Protein AF-A0A396M7C3-F1 (afdb_monomer_lite)

Foldseek 3Di:
DVVVVVVVVVVVVVVVVVPPPDDDDDLPQAPAADPDDLLLVLLVLVVCQVVCPPPVNPDDSVVSQVVVCRNHVHDRPDSVVSLVVLCPDPPHSRVNVVVVVVVVVVVVVVVVD

Radius of gyration: 17.29 Å; chains: 1; bounding box: 41×52×35 Å

Sequence (113 aa):
MLLSIEEDITAALIRDTRQIYIGPSNHFSSPLKWSGSAIDLAELIYALFLSQSLNNGDIPIKEIAVCFEQFFHIKLDGVYQRFSKARSRKKERTSFINKLLDMLTNRMDELDG

Structure (mmCIF, N/CA/C/O backbone):
data_AF-A0A396M7C3-F1
#
_entry.id   AF-A0A396M7C3-F1
#
loop_
_atom_site.group_PDB
_atom_site.id
_atom_site.type_symbol
_atom_site.label_atom_id
_atom_site.label_alt_id
_atom_site.label_comp_id
_atom_site.label_asym_id
_atom_site.label_entity_id
_atom_site.label_seq_id
_atom_site.pdbx_PDB_ins_code
_atom_site.Cartn_x
_atom_site.Cartn_y
_atom_site.Cartn_z
_atom_site.occupancy
_atom_site.B_iso_or_equiv
_atom_site.auth_seq_id
_atom_site.auth_comp_id
_atom_site.auth_asym_id
_atom_site.auth_atom_id
_atom_site.pdbx_PDB_model_num
ATOM 1 N N . MET A 1 1 ? 8.627 -32.590 -4.440 1.00 52.69 1 MET A N 1
ATOM 2 C CA . MET A 1 1 ? 7.614 -32.190 -5.440 1.00 52.69 1 MET A CA 1
ATOM 3 C C . MET A 1 1 ? 7.150 -30.747 -5.242 1.00 52.69 1 MET A C 1
ATOM 5 O O . MET A 1 1 ? 7.185 -30.020 -6.214 1.00 52.69 1 MET A O 1
ATOM 9 N N . LEU A 1 2 ? 6.812 -30.282 -4.027 1.00 43.34 2 LEU A N 1
ATOM 10 C CA . LEU A 1 2 ? 6.605 -28.837 -3.770 1.00 43.34 2 LEU A CA 1
ATOM 11 C C . LEU A 1 2 ? 7.922 -28.035 -3.698 1.00 43.34 2 LEU A C 1
ATOM 13 O O . LEU A 1 2 ? 7.999 -26.951 -4.256 1.00 43.34 2 LEU A O 1
ATOM 17 N N . LEU A 1 3 ? 8.986 -28.609 -3.119 1.00 41.50 3 LEU A N 1
ATOM 18 C CA . LEU A 1 3 ? 10.295 -27.939 -3.000 1.00 41.50 3 LEU A CA 1
ATOM 19 C C . LEU A 1 3 ? 11.017 -27.722 -4.347 1.00 41.50 3 LEU A C 1
ATOM 21 O O . LEU A 1 3 ? 11.709 -26.729 -4.509 1.00 41.50 3 LEU A O 1
ATOM 25 N N . SER A 1 4 ? 10.814 -28.604 -5.333 1.00 46.84 4 SER A N 1
ATOM 26 C CA . SER A 1 4 ? 11.442 -28.477 -6.660 1.00 46.84 4 SER A CA 1
ATOM 27 C C . SER A 1 4 ? 10.796 -27.382 -7.514 1.00 46.84 4 SER A C 1
ATOM 29 O O . SER A 1 4 ? 11.472 -26.726 -8.291 1.00 46.84 4 SER A O 1
ATOM 31 N N . ILE A 1 5 ? 9.491 -27.146 -7.335 1.00 51.94 5 ILE A N 1
ATOM 32 C CA . ILE A 1 5 ? 8.762 -26.097 -8.062 1.00 51.94 5 ILE A CA 1
ATOM 33 C C . ILE A 1 5 ? 9.149 -24.710 -7.523 1.00 51.94 5 ILE A C 1
ATOM 35 O O . ILE A 1 5 ? 9.291 -23.768 -8.298 1.00 51.94 5 ILE A O 1
ATOM 39 N N . GLU A 1 6 ? 9.364 -24.574 -6.210 1.00 49.78 6 GLU A N 1
ATOM 40 C CA . GLU A 1 6 ? 9.806 -23.309 -5.604 1.00 49.78 6 GLU A CA 1
ATOM 41 C C . GLU A 1 6 ? 11.236 -22.923 -6.022 1.00 49.78 6 GLU A C 1
ATOM 43 O O . GLU A 1 6 ? 11.500 -21.747 -6.290 1.00 49.78 6 GLU A O 1
ATOM 48 N N . GLU A 1 7 ? 12.147 -23.892 -6.154 1.00 51.28 7 GLU A N 1
ATOM 49 C CA . GLU A 1 7 ? 13.512 -23.652 -6.644 1.00 51.28 7 GLU A CA 1
ATOM 50 C C . GLU A 1 7 ? 13.541 -23.261 -8.132 1.00 51.28 7 GLU A C 1
ATOM 52 O O . GLU A 1 7 ? 14.233 -22.305 -8.495 1.00 51.28 7 GLU A O 1
ATOM 57 N N . ASP A 1 8 ? 12.723 -23.902 -8.974 1.00 55.22 8 ASP A N 1
ATOM 58 C CA . ASP A 1 8 ? 12.630 -23.588 -10.408 1.00 55.22 8 ASP A CA 1
ATOM 59 C C . ASP A 1 8 ? 12.018 -22.201 -10.670 1.00 55.22 8 ASP A C 1
ATOM 61 O O . ASP A 1 8 ? 12.498 -21.453 -11.527 1.00 55.22 8 ASP A O 1
ATOM 65 N N . ILE A 1 9 ? 11.015 -21.797 -9.879 1.00 51.62 9 ILE A N 1
ATOM 66 C CA . ILE A 1 9 ? 10.457 -20.435 -9.917 1.00 51.62 9 ILE A CA 1
ATOM 67 C C . ILE A 1 9 ? 11.521 -19.418 -9.488 1.00 51.62 9 ILE A C 1
ATOM 69 O O . ILE A 1 9 ? 11.674 -18.372 -10.118 1.00 51.62 9 ILE A O 1
ATOM 73 N N . THR A 1 10 ? 12.308 -19.729 -8.458 1.00 48.53 10 THR A N 1
ATOM 74 C CA . THR A 1 10 ? 13.371 -18.838 -7.972 1.00 48.53 10 THR A CA 1
ATOM 75 C C . THR A 1 10 ? 14.476 -18.658 -9.020 1.00 48.53 10 THR A C 1
ATOM 77 O O . THR A 1 10 ? 14.917 -17.532 -9.265 1.00 48.53 10 THR A O 1
ATOM 80 N N . ALA A 1 11 ? 14.882 -19.731 -9.705 1.00 49.88 11 ALA A N 1
ATOM 81 C CA . ALA A 1 11 ? 15.864 -19.681 -10.789 1.00 49.88 11 ALA A CA 1
ATOM 82 C C . ALA A 1 11 ? 15.348 -18.917 -12.024 1.00 49.88 11 ALA A C 1
ATOM 84 O O . ALA A 1 11 ? 16.098 -18.139 -12.627 1.00 49.88 11 ALA A O 1
ATOM 85 N N . ALA A 1 12 ? 14.064 -19.073 -12.365 1.00 55.00 12 ALA A N 1
ATOM 86 C CA . ALA A 1 12 ? 13.408 -18.297 -13.416 1.00 55.00 12 ALA A CA 1
ATOM 87 C C . ALA A 1 12 ? 13.333 -16.799 -13.058 1.00 55.00 12 ALA A C 1
ATOM 89 O O . ALA A 1 12 ? 13.689 -15.953 -13.880 1.00 55.00 12 ALA A O 1
ATOM 90 N N . LEU A 1 13 ? 13.014 -16.462 -11.800 1.00 49.88 13 LEU A N 1
ATOM 91 C CA . LEU A 1 13 ? 13.023 -15.080 -11.305 1.00 49.88 13 LEU A CA 1
ATOM 92 C C . LEU A 1 13 ? 14.422 -14.445 -11.332 1.00 49.88 13 LEU A C 1
ATOM 94 O O . LEU A 1 13 ? 14.538 -13.250 -11.607 1.00 49.88 13 LEU A O 1
ATOM 98 N N . ILE A 1 14 ? 15.491 -15.202 -11.061 1.00 52.22 14 ILE A N 1
ATOM 99 C CA . ILE A 1 14 ? 16.875 -14.693 -11.108 1.00 52.22 14 ILE A CA 1
ATOM 100 C C . ILE A 1 14 ? 17.298 -14.354 -12.547 1.00 52.22 14 ILE A C 1
ATOM 102 O O . ILE A 1 14 ? 18.014 -13.370 -12.752 1.00 52.22 14 ILE A O 1
ATOM 106 N N . ARG A 1 15 ? 16.839 -15.117 -13.548 1.00 49.91 15 ARG A N 1
ATOM 107 C CA . ARG A 1 15 ? 17.142 -14.863 -14.969 1.00 49.91 15 ARG A CA 1
ATOM 108 C C . ARG A 1 15 ? 16.456 -13.603 -15.505 1.00 49.91 15 ARG A C 1
ATOM 110 O O . ARG A 1 15 ? 17.126 -12.802 -16.153 1.00 49.91 15 ARG A O 1
ATOM 117 N N . ASP A 1 16 ? 15.189 -13.384 -15.158 1.00 49.09 16 ASP A N 1
ATOM 118 C CA . ASP A 1 16 ? 14.411 -12.215 -15.610 1.00 49.09 16 ASP A CA 1
ATOM 119 C C . ASP A 1 16 ? 14.880 -10.888 -15.000 1.00 49.09 16 ASP A C 1
ATOM 121 O O . ASP A 1 16 ? 14.762 -9.821 -15.600 1.00 49.09 16 ASP A O 1
ATOM 125 N N . THR A 1 17 ? 15.499 -10.932 -13.817 1.00 47.00 17 THR A N 1
ATOM 126 C CA . THR A 1 17 ? 15.940 -9.715 -13.111 1.00 47.00 17 THR A CA 1
ATOM 127 C C . THR A 1 17 ? 17.118 -9.004 -13.807 1.00 47.00 17 THR A C 1
ATOM 129 O O . THR A 1 17 ? 17.500 -7.912 -13.400 1.00 47.00 17 THR A O 1
ATOM 132 N N . ARG A 1 18 ? 17.703 -9.580 -14.871 1.00 42.53 18 ARG A N 1
ATOM 133 C CA . ARG A 1 18 ? 18.805 -8.958 -15.631 1.00 42.53 18 ARG A CA 1
ATOM 134 C C . ARG A 1 18 ? 18.373 -8.161 -16.867 1.00 42.53 18 ARG A C 1
ATOM 136 O O . ARG A 1 18 ? 19.221 -7.458 -17.408 1.00 42.53 18 ARG A O 1
ATOM 143 N N . GLN A 1 19 ? 17.110 -8.219 -17.302 1.00 38.81 19 GLN A N 1
ATOM 144 C CA . GLN A 1 19 ? 16.652 -7.484 -18.496 1.00 38.81 19 GLN A CA 1
ATOM 145 C C . GLN A 1 19 ? 15.890 -6.180 -18.211 1.00 38.81 19 GLN A C 1
ATOM 147 O O . GLN A 1 19 ? 15.724 -5.383 -19.127 1.00 38.81 19 GLN A O 1
ATOM 152 N N . ILE A 1 20 ? 15.538 -5.878 -16.955 1.00 47.28 20 ILE A N 1
ATOM 153 C CA . ILE A 1 20 ? 14.894 -4.600 -16.578 1.00 47.28 20 ILE A CA 1
ATOM 154 C C . ILE A 1 20 ? 15.930 -3.581 -16.059 1.00 47.28 20 ILE A C 1
ATOM 156 O O . ILE A 1 20 ? 15.716 -2.870 -15.082 1.00 47.28 20 ILE A O 1
ATOM 160 N N . TYR A 1 21 ? 17.089 -3.504 -16.715 1.00 41.69 21 TYR A N 1
ATOM 161 C CA . TYR A 1 21 ? 17.943 -2.314 -16.663 1.00 41.69 21 TYR A CA 1
ATOM 162 C C . TYR A 1 21 ? 17.686 -1.517 -17.940 1.00 41.69 21 TYR A C 1
ATOM 164 O O . TYR A 1 21 ? 18.404 -1.646 -18.930 1.00 41.69 21 TYR A O 1
ATOM 172 N N . ILE A 1 22 ? 16.614 -0.725 -17.934 1.00 51.53 22 ILE A N 1
ATOM 173 C CA . ILE A 1 22 ? 16.338 0.226 -19.012 1.00 51.53 22 ILE A CA 1
ATOM 174 C C . ILE A 1 22 ? 17.404 1.334 -18.948 1.00 51.53 22 ILE A C 1
ATOM 176 O O . ILE A 1 22 ? 17.644 1.924 -17.894 1.00 51.53 22 ILE A O 1
ATOM 180 N N . GLY A 1 23 ? 18.077 1.552 -20.082 1.00 38.31 23 GLY A N 1
ATOM 181 C CA . GLY A 1 23 ? 19.093 2.584 -20.308 1.00 38.31 23 GLY A CA 1
ATOM 182 C C . GLY A 1 23 ? 18.548 4.028 -20.329 1.00 38.31 23 GLY A C 1
ATOM 183 O O . GLY A 1 23 ? 17.407 4.268 -19.951 1.00 38.31 23 GLY A O 1
ATOM 184 N N . PRO A 1 24 ? 19.375 5.015 -20.725 1.00 56.94 24 PRO A N 1
ATOM 185 C CA . PRO A 1 24 ? 19.600 6.236 -19.946 1.00 56.94 24 PRO A CA 1
ATOM 186 C C . PRO A 1 24 ? 18.628 7.410 -20.192 1.00 56.94 24 PRO A C 1
ATOM 188 O O . PRO A 1 24 ? 18.023 7.550 -21.252 1.00 56.94 24 PRO A O 1
ATOM 191 N N . SER A 1 25 ? 18.648 8.340 -19.222 1.00 50.19 25 SER A N 1
ATOM 192 C CA . SER A 1 25 ? 18.300 9.778 -19.296 1.00 50.19 25 SER A CA 1
ATOM 193 C C . SER A 1 25 ? 16.827 10.217 -19.268 1.00 50.19 25 SER A C 1
ATOM 195 O O . SER A 1 25 ? 16.349 10.936 -20.136 1.00 50.19 25 SER A O 1
ATOM 197 N N . ASN A 1 26 ? 16.160 9.926 -18.151 1.00 48.31 26 ASN A N 1
ATOM 198 C CA . ASN A 1 26 ? 15.614 10.980 -17.286 1.00 48.31 26 ASN A CA 1
ATOM 199 C C . ASN A 1 26 ? 15.463 10.370 -15.888 1.00 48.31 26 ASN A C 1
ATOM 201 O O . ASN A 1 26 ? 14.511 9.641 -15.624 1.00 48.31 26 ASN A O 1
ATOM 205 N N . HIS A 1 27 ? 16.452 10.572 -15.011 1.00 60.78 27 HIS A N 1
ATOM 206 C CA . HIS A 1 27 ? 16.374 10.070 -13.640 1.00 60.78 27 HIS A CA 1
ATOM 207 C C . HIS A 1 27 ? 15.288 10.856 -12.906 1.00 60.78 27 HIS A C 1
ATOM 209 O O . HIS A 1 27 ? 15.567 11.895 -12.309 1.00 60.78 27 HIS A O 1
ATOM 215 N N . PHE A 1 28 ? 14.042 10.385 -12.979 1.00 68.31 28 PHE A N 1
ATOM 216 C CA . PHE A 1 28 ? 12.995 10.841 -12.084 1.00 68.31 28 PHE A CA 1
ATOM 217 C C . PHE A 1 28 ? 13.454 10.523 -10.660 1.00 68.31 28 PHE A C 1
ATOM 219 O O . PHE A 1 28 ? 13.408 9.382 -10.205 1.00 68.31 28 PHE A O 1
ATOM 226 N N . SER A 1 29 ? 13.975 11.543 -9.986 1.00 78.12 29 SER A N 1
ATOM 227 C CA . SER A 1 29 ? 14.280 11.495 -8.568 1.00 78.12 29 SER A CA 1
ATOM 228 C C . SER A 1 29 ? 13.063 12.038 -7.847 1.00 78.12 29 SER A C 1
ATOM 230 O O . SER A 1 29 ? 12.828 13.247 -7.816 1.00 78.12 29 SER A O 1
ATOM 232 N N . SER A 1 30 ? 12.246 11.134 -7.318 1.00 88.50 30 SER A N 1
ATOM 233 C CA . SER A 1 30 ? 11.108 11.525 -6.497 1.00 88.50 30 SER A CA 1
ATOM 234 C C . SER A 1 30 ? 11.591 12.327 -5.281 1.00 88.50 30 SER A C 1
ATOM 236 O O . SER A 1 30 ? 12.539 11.912 -4.626 1.00 88.50 30 SER A O 1
ATOM 238 N N . PRO A 1 31 ? 10.974 13.451 -4.897 1.00 92.06 31 PRO A N 1
ATOM 239 C CA . PRO A 1 31 ? 11.312 14.107 -3.633 1.00 92.06 31 PRO A CA 1
ATOM 240 C C . PRO A 1 31 ? 10.712 13.374 -2.420 1.00 92.06 31 PRO A C 1
ATOM 242 O O . PRO A 1 31 ? 10.941 13.769 -1.277 1.00 92.06 31 PRO A O 1
ATOM 245 N N . LEU A 1 32 ? 9.889 12.348 -2.652 1.00 93.75 32 LEU A N 1
ATOM 246 C CA . LEU A 1 32 ? 9.100 11.706 -1.615 1.00 93.75 32 LEU A CA 1
ATOM 247 C C . LEU A 1 32 ? 9.906 10.645 -0.875 1.00 93.75 32 LEU A C 1
ATOM 249 O O . LEU A 1 32 ? 10.668 9.875 -1.454 1.00 93.75 32 LEU A O 1
ATOM 253 N N . LYS A 1 33 ? 9.663 10.577 0.431 1.00 94.38 33 LYS A N 1
ATOM 254 C CA . LYS A 1 33 ? 10.217 9.568 1.324 1.00 94.38 33 LYS A CA 1
ATOM 255 C C . LYS A 1 33 ? 9.074 8.829 1.995 1.00 94.38 33 LYS A C 1
ATOM 257 O O . LYS A 1 33 ? 8.207 9.456 2.605 1.00 94.38 33 LYS A O 1
ATOM 262 N N . TRP A 1 34 ? 9.099 7.501 1.935 1.00 96.00 34 TRP A N 1
ATOM 263 C CA . TRP A 1 34 ? 8.147 6.699 2.695 1.00 96.00 34 TRP A CA 1
ATOM 264 C C . TRP A 1 34 ? 8.424 6.823 4.196 1.00 96.00 34 TRP A C 1
ATOM 266 O O . TRP A 1 34 ? 9.539 6.574 4.658 1.00 96.00 34 TRP A O 1
ATOM 276 N N . SER A 1 35 ? 7.407 7.217 4.958 1.00 96.06 35 SER A N 1
ATOM 277 C CA . SER A 1 35 ? 7.467 7.372 6.418 1.00 96.06 35 SER A CA 1
ATOM 278 C C . SER A 1 35 ? 6.658 6.314 7.175 1.00 96.06 35 SER A C 1
ATOM 280 O O . SER A 1 35 ? 6.768 6.224 8.396 1.00 96.06 35 SER A O 1
ATOM 282 N N . GLY A 1 36 ? 5.861 5.509 6.466 1.00 94.81 36 GLY A N 1
ATOM 283 C CA . GLY A 1 36 ? 5.156 4.362 7.035 1.00 94.81 36 GLY A CA 1
ATOM 284 C C . GLY A 1 36 ? 6.078 3.163 7.263 1.00 94.81 36 GLY A C 1
ATOM 285 O O . GLY A 1 36 ? 7.264 3.175 6.924 1.00 94.81 36 GLY A O 1
ATOM 286 N N . SER A 1 37 ? 5.530 2.074 7.801 1.00 94.00 37 SER A N 1
ATOM 287 C CA . SER A 1 37 ? 6.294 0.832 7.929 1.00 94.00 37 SER A CA 1
ATOM 288 C C . SER A 1 37 ? 6.450 0.125 6.576 1.00 94.00 37 SER A C 1
ATOM 290 O O . SER A 1 37 ? 5.688 0.348 5.633 1.00 94.00 37 SER A O 1
ATOM 292 N N . ALA A 1 38 ? 7.420 -0.787 6.473 1.00 93.25 38 ALA A N 1
ATOM 293 C CA . ALA A 1 38 ? 7.557 -1.644 5.292 1.00 93.25 38 ALA A CA 1
ATOM 294 C C . ALA A 1 38 ? 6.358 -2.595 5.107 1.00 93.25 38 ALA A C 1
ATOM 296 O O . ALA A 1 38 ? 6.112 -3.066 4.000 1.00 93.25 38 ALA A O 1
ATOM 297 N N . ILE A 1 39 ? 5.625 -2.904 6.186 1.00 93.12 39 ILE A N 1
ATOM 298 C CA . ILE A 1 39 ? 4.401 -3.709 6.106 1.00 93.12 39 ILE A CA 1
ATOM 299 C C . ILE A 1 39 ? 3.275 -2.877 5.492 1.00 93.12 39 ILE A C 1
ATOM 301 O O . ILE A 1 39 ? 2.600 -3.383 4.605 1.00 93.12 39 ILE A O 1
ATOM 305 N N . ASP A 1 40 ? 3.136 -1.614 5.896 1.00 94.69 40 ASP A N 1
ATOM 306 C CA . ASP A 1 40 ? 2.128 -0.695 5.350 1.00 94.69 40 ASP A CA 1
ATOM 307 C C . ASP A 1 40 ? 2.320 -0.494 3.844 1.00 94.69 40 ASP A C 1
ATOM 309 O O . ASP A 1 40 ? 1.368 -0.542 3.069 1.00 94.69 40 ASP A O 1
ATOM 313 N N . LEU A 1 41 ? 3.573 -0.343 3.408 1.00 95.75 41 LEU A N 1
ATOM 314 C CA . LEU A 1 41 ? 3.869 -0.217 1.987 1.00 95.75 41 LEU A CA 1
ATOM 315 C C . LEU A 1 41 ? 3.596 -1.508 1.213 1.00 95.75 41 LEU A C 1
ATOM 317 O O . LEU A 1 41 ? 3.047 -1.467 0.115 1.00 95.75 41 LEU A O 1
ATOM 321 N N . ALA A 1 42 ? 3.969 -2.659 1.777 1.00 94.50 42 ALA A N 1
ATOM 322 C CA . ALA A 1 42 ? 3.667 -3.946 1.163 1.00 94.50 42 ALA A CA 1
ATOM 323 C C . ALA A 1 42 ? 2.151 -4.184 1.067 1.00 94.50 42 ALA A C 1
ATOM 325 O O . ALA A 1 42 ? 1.694 -4.748 0.079 1.00 94.50 42 ALA A O 1
ATOM 326 N N . GLU A 1 43 ? 1.378 -3.737 2.060 1.00 94.25 43 GLU A N 1
ATOM 327 C CA . GLU A 1 43 ? -0.086 -3.767 2.044 1.00 94.25 43 GLU A CA 1
ATOM 328 C C . GLU A 1 43 ? -0.645 -2.901 0.908 1.00 94.25 43 GLU A C 1
ATOM 330 O O . GLU A 1 43 ? -1.447 -3.395 0.119 1.00 94.25 43 GLU A O 1
ATOM 335 N N . LEU A 1 44 ? -0.162 -1.660 0.764 1.00 96.25 44 LEU A N 1
ATOM 336 C CA . LEU A 1 44 ? -0.555 -0.758 -0.323 1.00 96.25 44 LEU A CA 1
ATOM 337 C C . LEU A 1 44 ? -0.251 -1.346 -1.709 1.00 96.25 44 LEU A C 1
ATOM 339 O O . LEU A 1 44 ? -1.127 -1.382 -2.570 1.00 96.25 44 LEU A O 1
ATOM 343 N N . ILE A 1 45 ? 0.971 -1.841 -1.917 1.00 96.38 45 ILE A N 1
ATOM 344 C CA . ILE A 1 45 ? 1.384 -2.457 -3.188 1.00 96.38 45 ILE A CA 1
ATOM 345 C C . ILE A 1 45 ? 0.518 -3.678 -3.503 1.00 96.38 45 ILE A C 1
ATOM 347 O O . ILE A 1 45 ? 0.082 -3.851 -4.640 1.00 96.38 45 ILE A O 1
ATOM 351 N N . TYR A 1 46 ? 0.242 -4.520 -2.504 1.00 95.38 46 TYR A N 1
ATOM 352 C CA . TYR A 1 46 ? -0.584 -5.707 -2.700 1.00 95.38 46 TYR A CA 1
ATOM 353 C C . TYR A 1 46 ? -2.043 -5.346 -3.008 1.00 95.38 46 T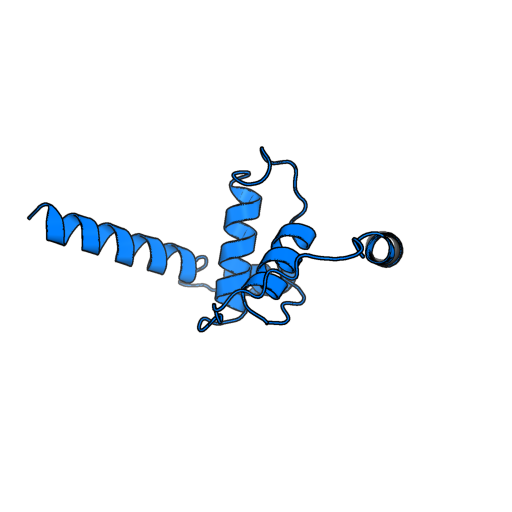YR A C 1
ATOM 355 O O . TYR A 1 46 ? -2.659 -5.985 -3.857 1.00 95.38 46 TYR A O 1
ATOM 363 N N . ALA A 1 47 ? -2.588 -4.307 -2.367 1.00 95.75 47 ALA A N 1
ATOM 364 C CA . ALA A 1 47 ? -3.927 -3.803 -2.655 1.00 95.75 47 ALA A CA 1
ATOM 365 C C . ALA A 1 47 ? -4.041 -3.278 -4.097 1.00 95.75 47 ALA A C 1
ATOM 367 O O . ALA A 1 47 ? -4.976 -3.655 -4.798 1.00 95.75 47 ALA A O 1
ATOM 368 N N . LEU A 1 48 ? -3.064 -2.489 -4.562 1.00 97.00 48 LEU A N 1
ATOM 369 C CA . LEU A 1 48 ? -3.005 -1.986 -5.943 1.00 97.00 48 LEU A CA 1
ATOM 370 C C . LEU A 1 48 ? -2.852 -3.107 -6.976 1.00 97.00 48 LEU A C 1
ATOM 372 O O . LEU A 1 48 ? -3.462 -3.064 -8.041 1.00 97.00 48 LEU A O 1
ATOM 376 N N . PHE A 1 49 ? -2.054 -4.126 -6.655 1.00 96.06 49 PHE A N 1
ATOM 377 C CA . PHE A 1 49 ? -1.938 -5.319 -7.487 1.00 96.06 49 PHE A CA 1
ATOM 378 C C . PHE A 1 49 ? -3.285 -6.045 -7.606 1.00 96.06 49 PHE A C 1
ATOM 380 O O . PHE A 1 49 ? -3.724 -6.352 -8.709 1.00 96.06 49 PHE A O 1
ATOM 387 N N . LEU A 1 50 ? -3.975 -6.289 -6.487 1.00 95.44 50 LEU A N 1
ATOM 388 C CA . LEU A 1 50 ? -5.276 -6.965 -6.501 1.00 95.44 50 LEU A CA 1
ATOM 389 C C . LEU A 1 50 ? -6.377 -6.145 -7.177 1.00 95.44 50 LEU A C 1
ATOM 391 O O . LEU A 1 50 ? -7.269 -6.735 -7.782 1.00 95.44 50 LEU A O 1
ATOM 395 N N . SER A 1 51 ? -6.335 -4.815 -7.072 1.00 97.19 51 SER A N 1
ATOM 396 C CA . SER A 1 51 ? -7.344 -3.946 -7.679 1.00 97.19 51 SER A CA 1
ATOM 397 C C . SER A 1 51 ? -7.235 -3.876 -9.201 1.00 97.19 51 SER A C 1
ATOM 399 O O . SER A 1 51 ? -8.149 -3.355 -9.840 1.00 97.19 51 SER A O 1
ATOM 401 N N . GLN A 1 52 ? -6.128 -4.370 -9.779 1.00 96.31 52 GLN A N 1
ATOM 402 C CA . GLN A 1 52 ? -5.862 -4.365 -11.223 1.00 96.31 52 GLN A CA 1
ATOM 403 C C . GLN A 1 52 ? -5.962 -2.960 -11.844 1.00 96.31 52 GLN A C 1
ATOM 405 O O . GLN A 1 52 ? -6.207 -2.793 -13.034 1.00 96.31 52 GLN A O 1
ATOM 410 N N . SER A 1 53 ? -5.789 -1.918 -11.026 1.00 96.94 53 SER A N 1
ATOM 411 C CA . SER A 1 53 ? -6.006 -0.527 -11.443 1.00 96.94 53 SER A CA 1
ATOM 412 C C . SER A 1 53 ? -4.780 0.094 -12.116 1.00 96.94 53 SER A C 1
ATOM 414 O O . SER A 1 53 ? -4.830 1.240 -12.550 1.00 96.94 53 SER A O 1
ATOM 416 N N . LEU A 1 54 ? -3.674 -0.648 -12.193 1.00 95.50 54 LEU A N 1
ATOM 417 C CA . LEU A 1 54 ? -2.436 -0.245 -12.852 1.00 95.50 54 LEU A CA 1
ATOM 418 C C . LEU A 1 54 ? -2.294 -1.010 -14.166 1.00 95.50 54 LEU A C 1
ATOM 420 O O . LEU A 1 54 ? -2.571 -2.205 -14.205 1.00 95.50 54 LEU A O 1
ATOM 424 N N . ASN A 1 55 ? -1.862 -0.325 -15.226 1.00 94.25 55 ASN A N 1
ATOM 425 C CA . ASN A 1 55 ? -1.597 -0.907 -16.548 1.00 94.25 55 ASN A CA 1
ATOM 426 C C . ASN A 1 55 ? -2.718 -1.825 -17.072 1.00 94.25 55 ASN A C 1
ATOM 428 O O . ASN A 1 55 ? -2.450 -2.868 -17.656 1.00 94.25 55 ASN A O 1
ATOM 432 N N . ASN A 1 56 ? -3.985 -1.452 -16.855 1.00 94.31 56 ASN A N 1
ATOM 433 C CA . ASN A 1 56 ? -5.156 -2.262 -17.229 1.00 94.31 56 ASN A CA 1
ATOM 434 C C . ASN A 1 56 ? -5.169 -3.678 -16.615 1.00 94.31 56 ASN A C 1
ATOM 436 O O . ASN A 1 56 ? -5.739 -4.600 -17.194 1.00 94.31 56 ASN A O 1
ATOM 440 N N . GLY A 1 57 ? -4.527 -3.853 -15.462 1.00 92.94 57 GLY A N 1
ATOM 441 C CA . GLY A 1 57 ? -4.369 -5.140 -14.792 1.00 92.94 57 GLY A CA 1
ATOM 442 C C . GLY A 1 57 ? -3.229 -6.008 -15.328 1.00 92.94 57 GLY A C 1
ATOM 443 O O . GLY A 1 57 ? -3.062 -7.146 -14.900 1.00 92.94 57 GLY A O 1
ATOM 444 N N . ASP A 1 58 ? -2.423 -5.491 -16.254 1.00 94.94 58 ASP A N 1
ATOM 445 C CA . ASP A 1 58 ? -1.298 -6.218 -16.840 1.00 94.94 58 ASP A CA 1
ATOM 446 C C . ASP A 1 58 ? 0.029 -5.686 -16.295 1.00 94.94 58 ASP A C 1
ATOM 448 O O . ASP A 1 58 ? 0.797 -4.992 -16.964 1.00 94.94 58 ASP A O 1
ATOM 452 N N . ILE A 1 59 ? 0.263 -5.935 -15.008 1.00 93.62 59 ILE A N 1
ATOM 453 C CA . ILE A 1 59 ? 1.545 -5.638 -14.372 1.00 93.62 59 ILE A CA 1
ATOM 454 C C . ILE A 1 59 ? 1.817 -6.619 -13.223 1.00 93.62 59 ILE A C 1
ATOM 456 O O . ILE A 1 59 ? 0.974 -6.812 -12.338 1.00 93.62 59 ILE A O 1
ATOM 460 N N . PRO A 1 60 ? 3.003 -7.248 -13.176 1.00 93.06 60 PRO A N 1
ATOM 461 C CA . PRO A 1 60 ? 3.366 -8.103 -12.060 1.00 93.06 60 PRO A CA 1
ATOM 462 C C . PRO A 1 60 ? 3.659 -7.268 -10.808 1.00 93.06 60 PRO A C 1
ATOM 464 O O . PRO A 1 60 ? 4.286 -6.210 -10.857 1.00 93.06 60 PRO A O 1
ATOM 467 N N . ILE A 1 61 ? 3.303 -7.795 -9.633 1.00 93.19 61 ILE A N 1
ATOM 468 C CA . ILE A 1 61 ? 3.527 -7.108 -8.348 1.00 93.19 61 ILE A CA 1
ATOM 469 C C . ILE A 1 61 ? 4.988 -6.697 -8.111 1.00 93.19 61 ILE A C 1
ATOM 471 O O . ILE A 1 61 ? 5.254 -5.724 -7.410 1.00 93.19 61 ILE A O 1
ATOM 475 N N . LYS A 1 62 ? 5.946 -7.436 -8.685 1.00 91.31 62 LYS A N 1
ATOM 476 C CA . LYS A 1 62 ? 7.376 -7.140 -8.566 1.00 91.31 62 LYS A CA 1
ATOM 477 C C . LYS A 1 62 ? 7.735 -5.830 -9.266 1.00 91.31 62 LYS A C 1
ATOM 479 O O . LYS A 1 62 ? 8.526 -5.070 -8.724 1.00 91.31 62 LYS A O 1
ATOM 484 N N . GLU A 1 63 ? 7.139 -5.551 -10.422 1.00 93.62 63 GLU A N 1
ATOM 485 C CA . GLU A 1 63 ? 7.350 -4.283 -11.125 1.00 93.62 63 GLU A CA 1
ATOM 486 C C . GLU A 1 63 ? 6.727 -3.123 -10.353 1.00 93.62 63 GLU A C 1
ATOM 488 O O . GLU A 1 63 ? 7.395 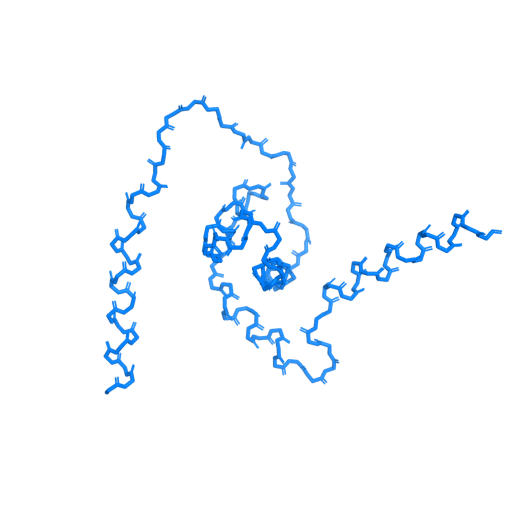-2.113 -10.147 1.00 93.62 63 GLU A O 1
ATOM 493 N N . ILE A 1 64 ? 5.518 -3.307 -9.805 1.00 95.56 64 ILE A N 1
ATOM 494 C CA . ILE A 1 64 ? 4.906 -2.319 -8.902 1.00 95.56 64 ILE A CA 1
ATOM 495 C C . ILE A 1 64 ? 5.849 -2.037 -7.722 1.00 95.56 64 ILE A C 1
ATOM 497 O O . ILE A 1 64 ? 6.119 -0.882 -7.405 1.00 95.56 64 ILE A O 1
ATOM 501 N N . ALA A 1 65 ? 6.399 -3.077 -7.089 1.00 94.75 65 ALA A N 1
ATOM 502 C CA . ALA A 1 65 ? 7.325 -2.918 -5.971 1.00 94.75 65 ALA A CA 1
ATOM 503 C C . ALA A 1 65 ? 8.574 -2.108 -6.352 1.00 94.75 65 ALA A C 1
ATOM 505 O O . ALA A 1 65 ? 8.900 -1.160 -5.643 1.00 94.75 65 ALA A O 1
ATOM 506 N N . VAL A 1 66 ? 9.210 -2.415 -7.488 1.00 92.94 66 VAL A N 1
ATOM 507 C CA . VAL A 1 66 ? 10.387 -1.679 -7.986 1.00 92.94 66 VAL A CA 1
ATOM 508 C C . VAL A 1 66 ? 10.058 -0.210 -8.249 1.00 92.94 66 VAL A C 1
ATOM 510 O O . VAL A 1 66 ? 10.832 0.671 -7.870 1.00 92.94 66 VAL A O 1
ATOM 513 N N . CYS A 1 67 ? 8.897 0.082 -8.840 1.00 93.75 67 CYS A N 1
ATOM 514 C CA . CYS A 1 67 ? 8.454 1.461 -9.034 1.00 93.75 67 CYS A CA 1
ATOM 515 C C . CYS A 1 67 ? 8.336 2.200 -7.697 1.00 93.75 67 CYS A C 1
ATOM 517 O O . CYS A 1 67 ? 8.820 3.321 -7.570 1.00 93.75 67 CYS A O 1
ATOM 519 N N . PHE A 1 68 ? 7.742 1.572 -6.683 1.00 95.25 68 PHE A 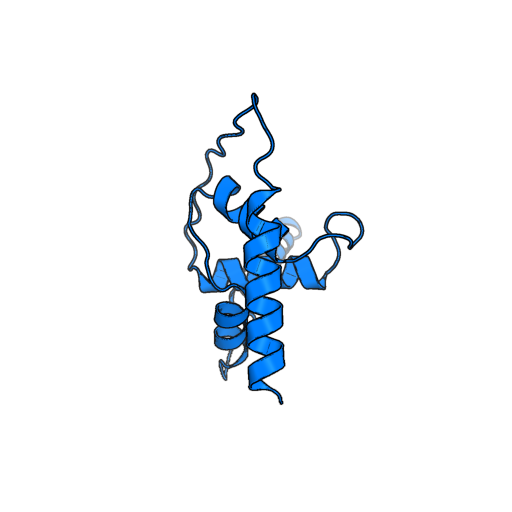N 1
ATOM 520 C CA . PHE A 1 68 ? 7.588 2.168 -5.356 1.00 95.25 68 PHE A CA 1
ATOM 521 C C . PHE A 1 68 ? 8.919 2.306 -4.592 1.00 95.25 68 PHE A C 1
ATOM 523 O O . PHE A 1 68 ? 9.107 3.289 -3.877 1.00 95.25 68 PHE A O 1
ATOM 530 N N . GLU A 1 69 ? 9.863 1.377 -4.762 1.00 93.06 69 GLU A N 1
ATOM 531 C CA . GLU A 1 69 ? 11.231 1.489 -4.233 1.00 93.06 69 GLU A CA 1
ATOM 532 C C . GLU A 1 69 ? 11.954 2.716 -4.798 1.00 93.06 69 GLU A C 1
ATOM 534 O O . GLU A 1 69 ? 12.513 3.512 -4.039 1.00 93.06 69 GLU A O 1
ATOM 539 N N . GLN A 1 70 ? 11.889 2.904 -6.120 1.00 91.94 70 GLN A N 1
ATOM 540 C CA . GLN A 1 70 ? 12.452 4.072 -6.802 1.00 91.94 70 GLN A CA 1
ATOM 541 C C . GLN A 1 70 ? 11.730 5.362 -6.400 1.00 91.94 70 GLN A C 1
ATOM 543 O O . GLN A 1 70 ? 12.364 6.385 -6.151 1.00 91.94 70 GLN A O 1
ATOM 548 N N . PHE A 1 71 ? 10.401 5.312 -6.298 1.00 93.81 71 PHE A N 1
ATOM 549 C CA . PHE A 1 71 ? 9.568 6.464 -5.971 1.00 93.81 71 PHE A CA 1
ATOM 550 C C . PHE A 1 71 ? 9.741 6.948 -4.527 1.00 93.81 71 PHE A C 1
ATOM 552 O O . PHE A 1 71 ? 9.550 8.130 -4.256 1.00 93.81 71 PHE A O 1
ATOM 559 N N . PHE A 1 72 ? 10.092 6.065 -3.594 1.00 94.94 72 PHE A N 1
ATOM 560 C CA . PHE A 1 72 ? 10.259 6.422 -2.183 1.00 94.94 72 PHE A CA 1
ATOM 561 C C . PHE A 1 72 ? 11.699 6.379 -1.675 1.00 94.94 72 PHE A C 1
ATOM 563 O O . PHE A 1 72 ? 11.923 6.669 -0.497 1.00 94.94 72 PHE A O 1
ATOM 570 N N . HIS A 1 73 ? 12.661 6.029 -2.531 1.00 90.88 73 HIS A N 1
ATOM 571 C CA . HIS A 1 73 ? 14.071 5.840 -2.169 1.00 90.88 73 HIS A CA 1
ATOM 572 C C . HIS A 1 73 ? 14.265 4.841 -1.031 1.00 90.88 73 HIS A C 1
ATOM 574 O O . HIS A 1 73 ? 15.014 5.078 -0.080 1.00 90.88 73 HIS A O 1
ATOM 580 N N . ILE A 1 74 ? 13.570 3.710 -1.115 1.00 91.75 74 ILE A N 1
ATOM 581 C CA . ILE A 1 74 ? 13.674 2.636 -0.129 1.00 91.75 74 ILE A CA 1
ATOM 582 C C . ILE A 1 74 ? 13.974 1.302 -0.806 1.00 91.75 74 ILE A C 1
ATOM 584 O O . ILE A 1 74 ? 13.754 1.137 -2.000 1.00 91.75 74 ILE A O 1
ATOM 588 N N . LYS A 1 75 ? 14.418 0.325 -0.012 1.00 89.94 75 LYS A N 1
ATOM 589 C CA . LYS A 1 75 ? 14.422 -1.085 -0.407 1.00 89.94 75 LYS A CA 1
ATOM 590 C C . LYS A 1 75 ? 13.257 -1.807 0.253 1.00 89.94 75 LYS A C 1
ATOM 592 O O . LYS A 1 75 ? 13.074 -1.718 1.471 1.00 89.94 75 LYS A O 1
ATOM 597 N N . LEU A 1 76 ? 12.493 -2.536 -0.541 1.00 89.38 76 LEU A N 1
ATOM 598 C CA . LEU A 1 76 ? 11.332 -3.305 -0.146 1.00 89.38 76 LEU A CA 1
ATOM 599 C C . LEU A 1 76 ? 11.423 -4.721 -0.715 1.00 89.38 76 LEU A C 1
ATOM 601 O O . LEU A 1 76 ? 10.781 -5.089 -1.695 1.00 89.38 76 LEU A O 1
ATOM 605 N N . ASP A 1 77 ? 12.151 -5.570 -0.004 1.00 86.19 77 ASP A N 1
ATOM 606 C CA . ASP A 1 77 ? 12.161 -6.992 -0.324 1.00 86.19 77 ASP A CA 1
ATOM 607 C C . ASP A 1 77 ? 10.840 -7.665 0.082 1.00 86.19 77 ASP A C 1
ATOM 609 O O . ASP A 1 77 ? 10.071 -7.148 0.892 1.00 86.19 77 ASP A O 1
ATOM 613 N N . GLY A 1 78 ? 10.583 -8.876 -0.413 1.00 86.62 78 GLY A N 1
ATOM 614 C CA . GLY A 1 78 ? 9.597 -9.805 0.157 1.00 86.62 78 GLY A CA 1
ATOM 615 C C . GLY A 1 78 ? 8.188 -9.238 0.387 1.00 86.62 78 GLY A C 1
ATOM 616 O O . GLY A 1 78 ? 7.639 -9.434 1.476 1.00 86.62 78 GLY A O 1
ATOM 617 N N . VAL A 1 79 ? 7.607 -8.561 -0.610 1.00 87.88 79 VAL A N 1
ATOM 618 C CA . VAL A 1 79 ? 6.236 -8.008 -0.565 1.00 87.88 79 VAL A CA 1
ATOM 619 C C . VAL A 1 79 ? 5.211 -9.076 -0.173 1.00 87.88 79 VAL A C 1
ATOM 621 O O . VAL A 1 79 ? 4.466 -8.884 0.784 1.00 87.88 79 VAL A O 1
ATOM 624 N N . TYR A 1 80 ? 5.244 -10.253 -0.810 1.00 87.25 80 TYR A N 1
ATOM 625 C CA . TYR A 1 80 ? 4.357 -11.377 -0.474 1.00 87.25 80 TYR A CA 1
ATOM 626 C C . TYR A 1 80 ? 4.489 -11.836 0.984 1.00 87.25 80 TYR A C 1
ATOM 628 O O . TYR A 1 80 ? 3.488 -12.085 1.656 1.00 87.25 80 TYR A O 1
ATOM 636 N N . GLN A 1 81 ? 5.717 -11.919 1.503 1.00 88.25 81 GLN A N 1
ATOM 637 C CA . GLN A 1 81 ? 5.962 -12.348 2.882 1.00 88.25 81 GLN A CA 1
ATOM 638 C C . GLN A 1 81 ? 5.468 -11.308 3.891 1.00 88.25 81 GLN A C 1
ATOM 640 O O . GLN A 1 81 ? 4.866 -11.651 4.910 1.00 88.25 81 GLN A O 1
ATOM 645 N N . ARG A 1 82 ? 5.686 -10.022 3.603 1.00 88.38 82 ARG A N 1
ATOM 646 C CA . ARG A 1 82 ? 5.203 -8.910 4.433 1.00 88.38 82 ARG A CA 1
ATOM 647 C C . ARG A 1 82 ? 3.677 -8.837 4.429 1.00 88.38 82 ARG A C 1
ATOM 649 O O . ARG A 1 82 ? 3.088 -8.735 5.503 1.00 88.38 82 ARG A O 1
ATOM 656 N N . PHE A 1 83 ? 3.045 -9.001 3.270 1.00 85.75 83 PHE A N 1
ATOM 657 C CA . PHE A 1 83 ? 1.593 -9.116 3.169 1.00 85.75 83 PHE A CA 1
ATOM 658 C C . PHE A 1 83 ? 1.057 -10.327 3.949 1.00 85.75 83 PHE A C 1
ATOM 660 O O . PHE A 1 83 ? 0.096 -10.200 4.704 1.00 85.75 83 PHE A O 1
ATOM 667 N N . SER A 1 84 ? 1.703 -11.495 3.853 1.00 84.81 84 SER A N 1
ATOM 668 C CA . SER A 1 84 ? 1.305 -12.686 4.620 1.00 84.81 84 SER A CA 1
ATOM 669 C C . SER A 1 84 ? 1.327 -12.427 6.134 1.00 84.81 84 SER A C 1
ATOM 671 O O . SER A 1 84 ? 0.376 -12.769 6.845 1.00 84.81 84 SER A O 1
ATOM 673 N N . LYS A 1 85 ? 2.359 -11.725 6.625 1.00 83.88 85 LYS A N 1
ATOM 674 C CA . LYS A 1 85 ? 2.434 -11.271 8.022 1.00 83.88 85 LYS A CA 1
ATOM 675 C C . LYS A 1 85 ? 1.285 -10.326 8.376 1.00 83.88 85 LYS A C 1
ATOM 677 O O . LYS A 1 85 ? 0.660 -10.539 9.412 1.00 83.88 85 LYS A O 1
ATOM 682 N N . ALA A 1 86 ? 0.969 -9.341 7.532 1.00 82.38 86 ALA A N 1
ATOM 683 C CA . ALA A 1 86 ? -0.183 -8.457 7.741 1.00 82.38 86 ALA A CA 1
ATOM 684 C C . ALA A 1 86 ? -1.494 -9.259 7.839 1.00 82.38 86 ALA A C 1
ATOM 686 O O . ALA A 1 86 ? -2.241 -9.132 8.809 1.00 82.38 86 ALA A O 1
ATOM 687 N N . ARG A 1 87 ? -1.705 -10.199 6.910 1.00 79.88 87 ARG A N 1
ATOM 688 C CA . ARG A 1 87 ? -2.900 -11.048 6.831 1.00 79.88 87 ARG A CA 1
ATOM 689 C C . ARG A 1 87 ? -3.087 -11.976 8.035 1.00 79.88 87 ARG A C 1
ATOM 691 O O . ARG A 1 87 ? -4.225 -12.326 8.336 1.00 79.88 87 ARG A O 1
ATOM 698 N N . SER A 1 88 ? -2.001 -12.391 8.689 1.00 80.69 88 SER A N 1
ATOM 699 C CA . SER A 1 88 ? -2.028 -13.267 9.872 1.00 80.69 88 SER A CA 1
ATOM 700 C C . SER A 1 88 ? -2.429 -12.570 11.182 1.00 80.69 88 SER A C 1
ATOM 702 O O . SER A 1 88 ? -2.629 -13.238 12.198 1.00 80.69 88 SER A O 1
ATOM 704 N N . ARG A 1 89 ? -2.560 -11.235 11.192 1.00 80.88 89 ARG A N 1
ATOM 705 C CA . ARG A 1 89 ? -2.959 -10.475 12.385 1.00 80.88 89 ARG A CA 1
ATOM 706 C C . ARG A 1 89 ? -4.430 -10.742 12.724 1.00 80.88 89 ARG A C 1
ATOM 708 O O . ARG A 1 89 ? -5.296 -10.676 11.859 1.00 80.88 89 ARG A O 1
ATOM 715 N N . LYS A 1 90 ? -4.720 -11.012 14.004 1.00 69.12 90 LYS A N 1
ATOM 716 C CA . LYS A 1 90 ? -6.068 -11.390 14.481 1.00 69.12 90 LYS A CA 1
ATOM 717 C C . LYS A 1 90 ? -7.087 -10.243 14.513 1.00 69.12 90 LYS A C 1
ATOM 719 O O . LYS A 1 90 ? -8.276 -10.525 14.464 1.00 69.12 90 LYS A O 1
ATOM 724 N N . LYS A 1 91 ? -6.641 -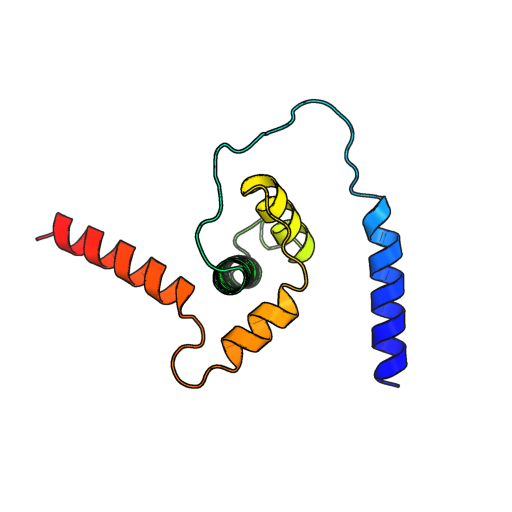8.989 14.658 1.00 70.38 91 LYS A N 1
ATOM 725 C CA . LYS A 1 91 ? -7.531 -7.820 14.799 1.00 70.38 91 LYS A CA 1
ATOM 726 C C . LYS A 1 91 ? -7.691 -7.040 13.498 1.00 70.38 91 LYS A C 1
ATOM 728 O O . LYS A 1 91 ? -8.806 -6.899 13.024 1.00 70.38 91 LYS A O 1
ATOM 733 N N . GLU A 1 92 ? -6.590 -6.588 12.903 1.00 75.50 92 GLU A N 1
ATOM 734 C CA . GLU A 1 92 ? -6.634 -5.768 11.689 1.00 75.50 92 GLU A CA 1
ATOM 735 C C . GLU A 1 92 ? -5.677 -6.309 10.634 1.00 75.50 92 GLU A C 1
ATOM 737 O O . GLU A 1 92 ? -4.453 -6.242 10.775 1.00 75.50 92 GLU A O 1
ATOM 742 N N . ARG A 1 93 ? -6.265 -6.899 9.590 1.00 77.12 93 ARG A N 1
ATOM 743 C CA . ARG A 1 93 ? -5.549 -7.519 8.466 1.00 77.12 93 ARG A CA 1
ATOM 744 C C . ARG A 1 93 ? -5.142 -6.494 7.400 1.00 77.12 93 ARG A C 1
ATOM 746 O O . ARG A 1 93 ? -4.213 -6.774 6.651 1.00 77.12 93 ARG A O 1
ATOM 753 N N . THR A 1 94 ? -5.838 -5.355 7.355 1.00 88.06 94 THR A N 1
ATOM 754 C CA . THR A 1 94 ? -5.693 -4.258 6.381 1.00 88.06 94 THR A CA 1
ATOM 755 C C . THR A 1 94 ? -5.599 -2.899 7.087 1.00 88.06 94 THR A C 1
A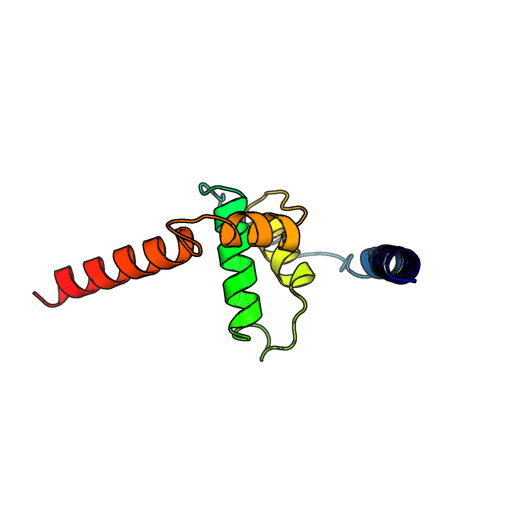TOM 757 O O . THR A 1 94 ? -6.338 -1.962 6.788 1.00 88.06 94 THR A O 1
ATOM 760 N N . SER A 1 95 ? -4.743 -2.816 8.110 1.00 91.00 95 SER A N 1
ATOM 761 C CA . SER A 1 95 ? -4.658 -1.641 8.986 1.00 91.00 95 SER A CA 1
ATOM 762 C C . SER A 1 95 ? -4.269 -0.366 8.236 1.00 91.00 95 SER A C 1
ATOM 764 O O . SER A 1 95 ? -4.740 0.715 8.582 1.00 91.00 95 SER A O 1
ATOM 766 N N . PHE A 1 96 ? -3.414 -0.467 7.211 1.00 94.50 96 PHE A N 1
ATOM 767 C CA . PHE A 1 96 ? -2.973 0.719 6.484 1.00 94.50 96 PHE A CA 1
ATOM 768 C C . PHE A 1 96 ? -4.044 1.224 5.516 1.00 94.50 96 PHE A C 1
ATOM 770 O O . PHE A 1 96 ? -4.312 2.423 5.485 1.00 94.50 96 PHE A O 1
ATOM 777 N N . ILE A 1 97 ? -4.701 0.328 4.776 1.00 95.56 97 ILE A N 1
ATOM 778 C CA . ILE A 1 97 ? -5.792 0.707 3.869 1.00 95.56 97 ILE A CA 1
ATOM 779 C C . ILE A 1 97 ? -6.979 1.283 4.645 1.00 95.56 97 ILE A C 1
ATOM 781 O O . ILE A 1 97 ? -7.508 2.316 4.242 1.00 95.56 97 ILE A O 1
ATOM 785 N N . ASN A 1 98 ? -7.346 0.686 5.784 1.00 95.06 98 ASN A N 1
ATOM 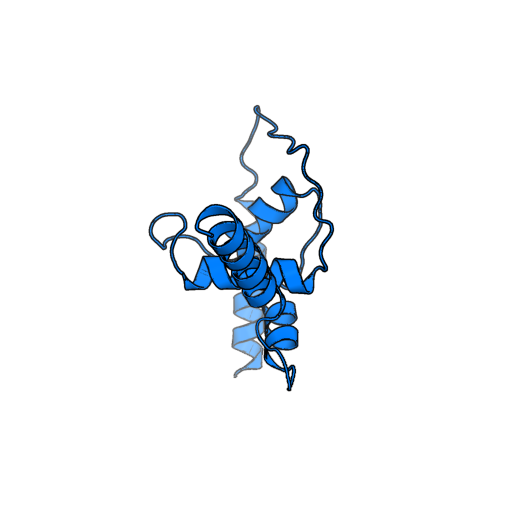786 C CA . ASN A 1 98 ? -8.409 1.223 6.641 1.00 95.06 98 ASN A CA 1
ATOM 787 C C . ASN A 1 98 ? -8.064 2.637 7.123 1.00 95.06 98 ASN A C 1
ATOM 789 O O . ASN A 1 98 ? -8.873 3.544 6.987 1.00 95.06 98 ASN A O 1
ATOM 793 N N . LYS A 1 99 ? -6.821 2.860 7.574 1.00 95.62 99 LYS A N 1
ATOM 794 C CA . LYS A 1 99 ? -6.356 4.196 7.960 1.00 95.62 99 LYS A CA 1
ATOM 795 C C . LYS A 1 99 ? -6.487 5.214 6.819 1.00 95.62 99 LYS A C 1
ATOM 797 O O . LYS A 1 99 ? -6.873 6.351 7.073 1.00 95.62 99 LYS A O 1
ATOM 802 N N . LEU A 1 100 ? -6.133 4.846 5.584 1.00 97.44 100 LEU A N 1
ATOM 803 C CA . LEU A 1 100 ? -6.270 5.744 4.430 1.00 97.44 100 LEU A CA 1
ATOM 804 C C . LEU A 1 100 ? -7.736 6.079 4.137 1.00 97.44 100 LEU A C 1
ATOM 806 O O . LEU A 1 100 ? -8.037 7.240 3.865 1.00 97.44 100 LEU A O 1
ATOM 810 N N . LEU A 1 101 ? -8.618 5.078 4.209 1.00 97.31 101 LEU A N 1
ATOM 811 C CA . LEU A 1 101 ? -10.056 5.254 4.033 1.00 97.31 101 LEU A CA 1
ATOM 812 C C . LEU A 1 101 ? -10.610 6.218 5.083 1.00 97.31 101 LEU A C 1
ATOM 814 O O . LEU A 1 101 ? -11.158 7.247 4.705 1.00 97.31 101 LEU A O 1
ATOM 818 N N . ASP A 1 102 ? -10.380 5.933 6.366 1.00 97.62 102 ASP A N 1
ATOM 819 C CA . ASP A 1 102 ? -10.903 6.726 7.482 1.00 97.62 102 ASP A CA 1
ATOM 820 C C . ASP A 1 102 ? -10.446 8.190 7.398 1.00 97.62 102 ASP A C 1
ATOM 822 O O . ASP A 1 102 ? -11.237 9.113 7.575 1.00 97.62 102 ASP A O 1
ATOM 826 N N . MET A 1 103 ? -9.164 8.435 7.095 1.00 97.94 103 MET A N 1
ATOM 827 C CA . MET A 1 103 ? -8.652 9.803 6.940 1.00 97.94 103 MET A CA 1
ATOM 828 C C . MET A 1 103 ? -9.328 10.552 5.786 1.00 97.94 103 MET A C 1
ATOM 830 O O . MET A 1 103 ? -9.583 11.749 5.905 1.00 97.94 103 MET A O 1
ATOM 834 N N . LEU A 1 104 ? -9.578 9.871 4.664 1.00 98.25 104 LEU A N 1
ATOM 835 C CA . LEU A 1 104 ? -10.198 10.483 3.495 1.00 98.25 104 LEU A CA 1
ATOM 836 C C . LEU A 1 104 ? -11.680 10.777 3.744 1.00 98.25 104 LEU A C 1
ATOM 838 O O . LEU A 1 104 ? -12.120 11.886 3.452 1.00 98.25 104 LEU A O 1
ATOM 842 N N . THR A 1 105 ? -12.424 9.819 4.303 1.00 98.25 105 THR A N 1
ATOM 843 C CA . THR A 1 105 ? -13.853 9.988 4.596 1.00 98.25 105 THR A CA 1
ATOM 844 C C . THR A 1 105 ? -14.078 11.060 5.649 1.00 98.25 105 THR A C 1
ATOM 846 O O . THR A 1 105 ? -14.874 11.958 5.416 1.00 98.25 105 THR A O 1
ATOM 849 N N . ASN A 1 106 ? -13.292 11.068 6.733 1.00 98.25 106 ASN A N 1
ATOM 850 C CA . ASN A 1 106 ? -13.398 12.111 7.757 1.00 98.25 106 ASN A CA 1
ATOM 851 C C . ASN A 1 106 ? -13.183 13.507 7.161 1.00 98.25 106 ASN A C 1
ATOM 853 O O . ASN A 1 106 ? -13.884 14.451 7.511 1.00 98.25 106 ASN A O 1
ATOM 857 N N . ARG A 1 107 ? -12.231 13.646 6.228 1.00 98.12 107 ARG A N 1
ATOM 858 C CA . ARG A 1 107 ? -11.989 14.928 5.567 1.00 98.12 107 ARG A CA 1
ATOM 859 C C . ARG A 1 107 ? -13.145 15.355 4.658 1.00 98.12 107 ARG A C 1
ATOM 861 O O . ARG A 1 107 ? -13.350 16.553 4.495 1.00 98.12 107 ARG A O 1
ATOM 868 N N . MET A 1 108 ? -13.856 14.412 4.043 1.00 98.19 108 MET A N 1
ATOM 869 C CA . MET A 1 108 ? -15.061 14.702 3.257 1.00 98.19 108 MET A CA 1
ATOM 870 C C . MET A 1 108 ? -16.209 15.134 4.172 1.00 98.19 108 MET A C 1
ATOM 872 O O . MET A 1 108 ? -16.794 16.185 3.941 1.00 98.19 108 MET A O 1
ATOM 876 N N . ASP A 1 109 ? -16.440 14.403 5.264 1.00 98.19 109 ASP A N 1
ATOM 877 C CA . ASP A 1 109 ? -17.489 14.716 6.241 1.00 98.19 109 ASP A CA 1
ATOM 878 C C . ASP A 1 109 ? -17.288 16.108 6.877 1.00 98.19 109 ASP A C 1
ATOM 880 O O . ASP A 1 109 ? -18.249 16.843 7.082 1.00 98.19 109 ASP A O 1
ATOM 884 N N . GLU A 1 110 ? -16.037 16.510 7.139 1.00 97.62 110 GLU A N 1
ATOM 885 C CA . GLU A 1 110 ? -15.684 17.865 7.601 1.00 97.62 110 GLU A CA 1
ATOM 886 C C . GLU A 1 110 ? -16.010 18.980 6.595 1.00 97.62 110 GLU A C 1
ATOM 888 O O . GLU A 1 110 ? -16.143 20.135 6.994 1.00 97.62 110 GLU A O 1
ATOM 893 N N . LEU A 1 111 ? -16.022 18.675 5.295 1.00 97.19 111 LEU A N 1
ATOM 894 C CA . LEU A 1 111 ? -16.285 19.648 4.231 1.00 97.19 111 LEU A CA 1
ATOM 895 C C . LEU A 1 111 ? -17.775 19.746 3.888 1.00 97.19 111 LEU A C 1
ATOM 897 O O . LEU A 1 111 ? -18.209 20.804 3.433 1.00 97.19 111 LEU A O 1
ATOM 901 N N . ASP A 1 112 ? -18.520 18.659 4.088 1.00 95.12 112 ASP A N 1
ATOM 902 C CA . ASP A 1 112 ? -19.951 18.559 3.791 1.00 95.12 112 ASP A CA 1
ATOM 903 C C . ASP A 1 112 ? -20.850 18.990 4.970 1.00 95.12 112 ASP A C 1
ATOM 905 O O . ASP A 1 112 ? -22.052 19.200 4.774 1.00 95.12 112 ASP A O 1
ATOM 909 N N . GLY A 1 113 ? -20.289 19.109 6.181 1.00 79.38 113 GLY A N 1
ATOM 910 C CA . GLY A 1 113 ? -20.971 19.571 7.401 1.00 79.38 113 GLY A CA 1
ATOM 911 C C . GLY A 1 113 ? -20.914 21.080 7.615 1.00 79.38 113 GLY A C 1
ATOM 912 O O . GLY A 1 113 ? -21.974 21.651 7.962 1.00 79.38 113 GLY A O 1
#

Secondary structure (DSSP, 8-state):
-HHHHHHHHHHHHHHHTTT----SS----------S-HHHHHHHHHHHHHHT-SGGG---HHHHHHHHHHHHT-----HHHHHHHHHT-SS-SSHHHHHHHHHHHHHHHHHH-

pLDDT: mean 81.37, std 19.28, range [38.31, 98.25]